Protein AF-X1EWZ5-F1 (afdb_monomer_lite)

Organism: NCBI:txid412755

Structure (mmCIF, N/CA/C/O backbone):
data_AF-X1EWZ5-F1
#
_entry.id   AF-X1EWZ5-F1
#
loop_
_atom_site.group_PDB
_atom_site.id
_atom_site.type_symbol
_atom_site.label_atom_id
_atom_site.label_alt_id
_atom_site.label_comp_id
_atom_site.label_asym_id
_atom_site.label_entity_id
_atom_site.label_seq_id
_atom_site.pdbx_PDB_ins_code
_atom_site.Cartn_x
_atom_site.Cartn_y
_atom_site.Cartn_z
_atom_site.occupancy
_atom_site.B_iso_or_equiv
_atom_site.auth_seq_id
_atom_site.auth_comp_id
_atom_site.auth_asym_id
_atom_site.auth_atom_id
_atom_site.pdbx_PDB_model_num
ATOM 1 N N . ASP A 1 1 ? -3.169 -7.085 17.864 1.00 64.88 1 ASP A N 1
ATOM 2 C CA . ASP A 1 1 ? -2.733 -6.273 16.722 1.00 64.88 1 ASP A CA 1
ATOM 3 C C . ASP A 1 1 ? -2.041 -7.226 15.771 1.00 64.88 1 ASP A C 1
ATOM 5 O O . ASP A 1 1 ? -0.935 -7.663 16.058 1.00 64.88 1 ASP A O 1
ATOM 9 N N . SER A 1 2 ? -2.778 -7.705 14.773 1.00 86.94 2 SER A N 1
ATOM 10 C CA . SER A 1 2 ? -2.343 -8.809 13.915 1.00 86.94 2 SER A CA 1
ATOM 11 C C . SER A 1 2 ? -2.527 -8.398 12.467 1.00 86.94 2 SER A C 1
ATOM 13 O O . SER A 1 2 ? -3.565 -7.837 12.108 1.00 86.94 2 SER A O 1
ATOM 15 N N . ILE A 1 3 ? -1.519 -8.668 11.646 1.00 93.25 3 ILE A N 1
ATOM 16 C CA . ILE A 1 3 ? -1.585 -8.495 10.200 1.00 93.25 3 ILE A CA 1
ATOM 17 C C . ILE A 1 3 ? -1.743 -9.888 9.607 1.00 93.25 3 ILE A C 1
ATOM 19 O O . ILE A 1 3 ? -0.926 -10.772 9.857 1.00 93.25 3 ILE A O 1
ATOM 23 N N . PHE A 1 4 ? -2.816 -10.082 8.856 1.00 95.06 4 PHE A N 1
ATOM 24 C CA . PHE A 1 4 ? -3.013 -11.266 8.041 1.00 95.06 4 PHE A CA 1
ATOM 25 C C . PHE A 1 4 ? -2.425 -10.984 6.669 1.00 95.06 4 PHE A C 1
ATOM 27 O O . PHE A 1 4 ? -2.697 -9.933 6.085 1.00 95.06 4 PHE A O 1
ATOM 34 N N . THR A 1 5 ? -1.635 -11.918 6.162 1.00 96.69 5 THR A N 1
ATOM 35 C CA . THR A 1 5 ? -1.027 -11.825 4.839 1.00 96.69 5 THR A CA 1
ATOM 36 C C . THR A 1 5 ? -1.368 -13.058 4.020 1.00 96.69 5 THR A C 1
ATOM 38 O O . THR A 1 5 ? -1.590 -14.144 4.557 1.00 96.69 5 THR A O 1
ATOM 41 N N . ALA A 1 6 ? -1.432 -12.878 2.708 1.00 96.56 6 ALA A N 1
ATOM 42 C CA . ALA A 1 6 ? -1.554 -13.964 1.753 1.00 96.56 6 ALA A CA 1
ATOM 43 C C . ALA A 1 6 ? -0.733 -13.611 0.514 1.00 96.56 6 ALA A C 1
ATOM 45 O O . ALA A 1 6 ? -0.904 -12.533 -0.059 1.00 96.56 6 ALA A O 1
ATOM 46 N N . GLN A 1 7 ? 0.163 -14.513 0.128 1.00 96.88 7 GLN A N 1
ATOM 47 C CA . GLN A 1 7 ? 0.961 -14.376 -1.083 1.00 96.88 7 GLN A CA 1
ATOM 48 C C . GLN A 1 7 ? 0.140 -14.836 -2.288 1.00 96.88 7 GLN A C 1
ATOM 50 O O . GLN A 1 7 ? -0.576 -15.837 -2.220 1.00 96.88 7 GLN A O 1
ATOM 55 N N . TYR A 1 8 ? 0.254 -14.101 -3.386 1.00 94.75 8 TYR A N 1
ATOM 56 C CA . TYR A 1 8 ? -0.372 -14.403 -4.663 1.00 94.75 8 TYR A CA 1
ATOM 57 C C . TYR A 1 8 ? 0.688 -14.424 -5.757 1.00 94.75 8 TYR A C 1
ATOM 59 O O . TYR A 1 8 ? 1.706 -13.741 -5.664 1.00 94.75 8 TYR A O 1
ATOM 67 N N . VAL A 1 9 ? 0.397 -15.179 -6.813 1.00 94.56 9 VAL A N 1
ATOM 68 C CA . VAL A 1 9 ? 1.075 -15.066 -8.103 1.00 94.56 9 VAL A CA 1
ATOM 69 C C . VAL A 1 9 ? 0.032 -14.585 -9.105 1.00 94.56 9 VAL A C 1
ATOM 71 O O . VAL A 1 9 ? -0.979 -15.259 -9.313 1.00 94.56 9 VAL A O 1
ATOM 74 N N . MET A 1 10 ? 0.238 -13.407 -9.693 1.00 91.50 10 MET A N 1
ATOM 75 C CA . MET A 1 10 ? -0.643 -12.835 -10.717 1.00 91.50 10 MET A CA 1
ATOM 76 C C . MET A 1 10 ? 0.188 -12.380 -11.905 1.00 91.50 10 MET A C 1
ATOM 78 O O . MET A 1 10 ? 1.140 -11.626 -11.730 1.00 91.50 10 MET A O 1
ATOM 82 N N . ALA A 1 11 ? -0.179 -12.833 -13.109 1.00 88.94 11 ALA A N 1
ATOM 83 C CA . ALA A 1 11 ? 0.575 -12.561 -14.336 1.00 88.94 11 ALA A CA 1
ATOM 84 C C . ALA A 1 11 ? 2.090 -12.825 -14.173 1.00 88.94 11 ALA A C 1
ATOM 86 O O . ALA A 1 11 ? 2.905 -11.987 -14.543 1.00 88.94 11 ALA A O 1
ATOM 87 N N . ASP A 1 12 ? 2.432 -13.963 -13.557 1.00 88.44 12 ASP A N 1
ATOM 88 C CA . ASP A 1 12 ? 3.803 -14.409 -13.257 1.00 88.44 12 ASP A CA 1
ATOM 89 C C . ASP A 1 12 ? 4.609 -13.508 -12.297 1.00 88.44 12 ASP A C 1
ATOM 91 O O . ASP A 1 12 ? 5.808 -13.708 -12.134 1.00 88.44 12 ASP A O 1
ATOM 95 N N . THR A 1 13 ? 3.953 -12.563 -11.611 1.00 87.44 13 THR A N 1
ATOM 96 C CA . THR A 1 13 ? 4.558 -11.719 -10.562 1.00 87.44 13 THR A CA 1
ATOM 97 C C . THR A 1 13 ? 4.089 -12.144 -9.176 1.00 87.44 13 THR A C 1
ATOM 99 O O . THR A 1 13 ? 2.907 -12.452 -8.985 1.00 87.44 13 THR A O 1
ATOM 102 N N . GLU A 1 14 ? 5.001 -12.151 -8.204 1.00 93.56 14 GLU A N 1
ATOM 103 C CA . GLU A 1 14 ? 4.671 -12.362 -6.795 1.00 93.56 14 GLU A CA 1
ATOM 104 C C . GLU A 1 14 ? 4.255 -11.047 -6.137 1.00 93.56 14 GLU A C 1
ATOM 106 O O . GLU A 1 14 ? 4.851 -9.998 -6.359 1.00 93.56 14 GLU A O 1
ATOM 111 N N . LEU A 1 15 ? 3.212 -11.104 -5.316 1.00 96.00 15 LEU A N 1
ATOM 112 C CA . LEU A 1 15 ? 2.716 -9.961 -4.560 1.00 96.00 15 LEU A CA 1
ATOM 113 C C . LEU A 1 15 ? 1.979 -10.442 -3.315 1.00 96.00 15 LEU A C 1
ATOM 115 O O . LEU A 1 15 ? 1.409 -11.534 -3.290 1.00 96.00 15 LEU A O 1
ATOM 119 N N . THR A 1 16 ? 1.973 -9.625 -2.267 1.00 97.75 16 THR A N 1
ATOM 120 C CA . THR A 1 16 ? 1.348 -9.997 -0.994 1.00 97.75 16 THR A CA 1
ATOM 121 C C . THR A 1 16 ? 0.151 -9.111 -0.707 1.00 97.75 16 THR A C 1
ATOM 123 O O . THR A 1 16 ? 0.285 -7.899 -0.573 1.00 97.75 16 THR A O 1
ATOM 126 N N . ALA A 1 17 ? -1.025 -9.712 -0.549 1.00 97.50 17 ALA A N 1
ATOM 127 C CA . ALA A 1 17 ? -2.144 -9.030 0.083 1.00 97.50 17 ALA A CA 1
ATOM 128 C C . ALA A 1 17 ? -1.912 -8.980 1.591 1.00 97.50 17 ALA A C 1
ATOM 130 O O . ALA A 1 17 ? -1.530 -9.987 2.195 1.00 97.50 17 ALA A O 1
ATOM 131 N N . PHE A 1 18 ? -2.228 -7.852 2.212 1.00 97.19 18 PHE A N 1
ATOM 132 C CA . PHE A 1 18 ? -2.278 -7.748 3.662 1.00 97.19 18 PHE A CA 1
ATOM 133 C C . PHE A 1 18 ? -3.576 -7.099 4.126 1.00 97.19 18 PHE A C 1
ATOM 135 O O . PHE A 1 18 ? -4.184 -6.273 3.441 1.00 97.19 18 PHE A O 1
ATOM 142 N N . LEU A 1 19 ? -3.997 -7.478 5.325 1.00 95.12 19 LEU A N 1
ATOM 143 C CA . LEU A 1 19 ? -5.165 -6.930 5.988 1.00 95.12 19 LEU A CA 1
ATOM 144 C C . LEU A 1 19 ? -4.989 -6.965 7.496 1.00 95.12 19 LEU A C 1
ATOM 146 O O . LEU A 1 19 ? -4.391 -7.876 8.067 1.00 95.12 19 LEU A O 1
ATOM 150 N N . SER A 1 20 ? -5.500 -5.939 8.158 1.00 94.69 20 SER A N 1
ATOM 151 C CA . SER A 1 20 ? -5.417 -5.838 9.601 1.00 94.69 20 SER A CA 1
ATOM 152 C C . SER A 1 20 ? -6.536 -4.979 10.156 1.00 94.69 20 SER A C 1
ATOM 154 O O . SER A 1 20 ? -6.811 -3.877 9.675 1.00 94.69 20 SER A O 1
ATOM 156 N N . GLN A 1 21 ? -7.180 -5.503 11.192 1.00 94.31 21 GLN A N 1
ATOM 157 C CA . GLN A 1 21 ? -8.258 -4.822 11.881 1.00 94.31 21 GLN A CA 1
ATOM 158 C C . GLN A 1 21 ? -7.696 -3.833 12.902 1.00 94.31 21 GLN A C 1
ATOM 160 O O . GLN A 1 21 ? -6.849 -4.173 13.730 1.00 94.31 21 GLN A O 1
ATOM 165 N N . ARG A 1 22 ? -8.209 -2.608 12.852 1.00 94.44 22 ARG A N 1
ATOM 166 C CA . ARG A 1 22 ? -7.881 -1.503 13.753 1.00 94.44 22 ARG A CA 1
ATOM 167 C C . ARG A 1 22 ? -8.973 -1.314 14.787 1.00 94.44 22 ARG A C 1
ATOM 169 O O . ARG A 1 22 ? -10.083 -1.825 14.645 1.00 94.44 22 ARG A O 1
ATOM 176 N N . LYS A 1 23 ? -8.652 -0.600 15.862 1.00 92.38 23 LYS A N 1
ATOM 177 C CA . LYS A 1 23 ? -9.591 -0.331 16.957 1.00 92.38 23 LYS A CA 1
ATOM 178 C C . LYS A 1 23 ? -10.702 0.608 16.502 1.00 92.38 23 LYS A C 1
ATOM 180 O O . LYS A 1 23 ? -11.798 0.566 17.050 1.00 92.38 23 LYS A O 1
ATOM 185 N N . SER A 1 24 ? -10.421 1.465 15.519 1.00 94.00 24 SER A N 1
ATOM 186 C CA . SER A 1 24 ? -11.376 2.431 14.981 1.00 94.00 24 SER A CA 1
ATOM 187 C C . SER A 1 24 ? -11.124 2.732 13.504 1.00 94.00 24 SER A C 1
ATOM 189 O O . SER A 1 24 ? -10.059 2.436 12.962 1.00 94.00 24 SER A O 1
ATOM 191 N N . GLN A 1 25 ? -12.114 3.351 12.857 1.00 94.00 25 GLN A N 1
ATOM 192 C CA . GLN A 1 25 ? -11.984 3.818 11.474 1.00 94.00 25 GLN A CA 1
ATOM 193 C C . GLN A 1 25 ? -10.935 4.931 11.350 1.00 94.00 25 GLN A C 1
ATOM 195 O O . GLN A 1 25 ? -10.173 4.956 10.388 1.00 94.00 25 GLN A O 1
ATOM 200 N N . THR A 1 26 ? -10.856 5.810 12.355 1.00 95.44 26 THR A N 1
ATOM 201 C CA . THR A 1 26 ? -9.852 6.876 12.429 1.00 95.44 26 THR A CA 1
ATOM 202 C C . THR A 1 26 ? -8.442 6.300 12.450 1.00 95.44 26 THR A C 1
ATOM 204 O O . THR A 1 26 ? -7.625 6.680 11.623 1.00 95.44 26 THR A O 1
ATOM 207 N N . GLU A 1 27 ? -8.185 5.312 13.311 1.00 95.06 27 GLU A N 1
ATOM 208 C CA . GLU A 1 27 ? -6.871 4.657 13.395 1.00 95.06 27 GLU A CA 1
ATOM 209 C C . GLU A 1 27 ? -6.501 3.956 12.074 1.00 95.06 27 GLU A C 1
ATOM 211 O O . GLU A 1 27 ? -5.347 3.991 11.653 1.00 95.06 27 GLU A O 1
ATOM 216 N N . ALA A 1 28 ? -7.471 3.359 11.369 1.00 95.31 28 ALA A N 1
ATOM 217 C CA . ALA A 1 28 ? -7.226 2.778 10.048 1.00 95.31 28 ALA A CA 1
ATOM 218 C C . ALA A 1 28 ? -6.817 3.834 9.009 1.00 95.31 28 ALA A C 1
ATOM 220 O O . ALA A 1 28 ? -5.849 3.619 8.280 1.00 95.31 28 ALA A O 1
ATOM 221 N N . ALA A 1 29 ? -7.501 4.978 8.962 1.00 95.94 29 ALA A N 1
ATOM 222 C CA . ALA A 1 29 ? -7.169 6.073 8.049 1.00 95.94 29 ALA A CA 1
ATOM 223 C C . ALA A 1 29 ? -5.833 6.762 8.400 1.00 95.94 29 ALA A C 1
ATOM 225 O O . ALA A 1 29 ? -5.049 7.108 7.510 1.00 95.94 29 ALA A O 1
ATOM 226 N N . GLU A 1 30 ? -5.540 6.921 9.692 1.00 96.75 30 GLU A N 1
ATOM 227 C CA . GLU A 1 30 ? -4.255 7.434 10.176 1.00 96.75 30 GLU A CA 1
ATOM 228 C C . GLU A 1 30 ? -3.108 6.510 9.771 1.00 96.75 30 GLU A C 1
ATOM 230 O O . GLU A 1 30 ? -2.082 6.992 9.298 1.00 96.75 30 GLU A O 1
ATOM 235 N N . LEU A 1 31 ? -3.292 5.189 9.862 1.00 96.69 31 LEU A N 1
ATOM 236 C CA . LEU A 1 31 ? -2.278 4.225 9.436 1.00 96.69 31 LEU A CA 1
ATOM 237 C C . LEU A 1 31 ? -2.055 4.207 7.922 1.00 96.69 31 LEU A C 1
ATOM 239 O O . LEU A 1 31 ? -0.907 4.082 7.505 1.00 96.69 31 LEU A O 1
ATOM 243 N N . VAL A 1 32 ? -3.096 4.387 7.096 1.00 97.44 32 VAL A N 1
ATOM 244 C CA . VAL A 1 32 ? -2.918 4.603 5.642 1.00 97.44 32 VAL A CA 1
ATOM 245 C C . VAL A 1 32 ? -1.984 5.789 5.407 1.00 97.44 32 VAL A C 1
ATOM 247 O O . VAL A 1 32 ? -1.027 5.692 4.638 1.00 97.44 32 VAL A O 1
ATOM 250 N N . THR A 1 33 ? -2.241 6.898 6.102 1.00 97.62 33 THR A N 1
ATOM 251 C CA . THR A 1 33 ? -1.462 8.133 5.964 1.00 97.62 33 THR A CA 1
ATOM 252 C C . THR A 1 33 ? -0.031 7.940 6.456 1.00 97.62 33 THR A C 1
ATOM 254 O O . THR A 1 33 ? 0.906 8.217 5.713 1.00 97.62 33 THR A O 1
ATOM 257 N N . ALA A 1 34 ? 0.151 7.405 7.665 1.00 97.88 34 ALA A N 1
ATOM 258 C CA . ALA A 1 34 ? 1.461 7.182 8.266 1.00 97.88 34 ALA A CA 1
ATOM 259 C C . ALA A 1 34 ? 2.317 6.217 7.437 1.00 97.88 34 ALA A C 1
ATOM 261 O O . ALA A 1 34 ? 3.497 6.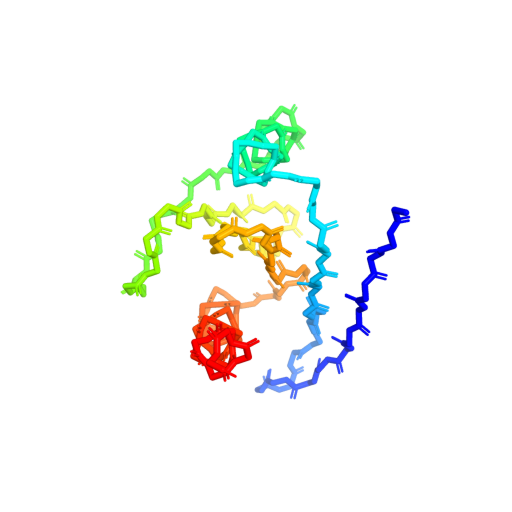484 7.212 1.00 97.88 34 ALA A O 1
ATOM 262 N N . TYR A 1 35 ? 1.721 5.129 6.937 1.00 97.50 35 TYR A N 1
ATOM 263 C CA . TYR A 1 35 ? 2.430 4.175 6.092 1.00 97.50 35 TYR A CA 1
ATOM 264 C C . TYR A 1 35 ? 2.820 4.792 4.746 1.00 97.50 35 TYR A C 1
ATOM 266 O O . TYR A 1 35 ? 3.973 4.689 4.339 1.00 97.50 35 TYR A O 1
ATOM 274 N N . THR A 1 36 ? 1.911 5.531 4.104 1.00 97.88 36 THR A N 1
ATOM 275 C CA . THR A 1 36 ? 2.224 6.259 2.863 1.00 97.88 36 THR A CA 1
ATOM 276 C C . THR A 1 36 ? 3.361 7.259 3.088 1.00 97.88 36 THR A C 1
ATOM 278 O O . THR A 1 36 ? 4.329 7.266 2.334 1.00 97.88 36 THR A O 1
ATOM 281 N N . SER A 1 37 ? 3.305 8.067 4.153 1.00 98.25 37 SER A N 1
ATOM 282 C CA . SER A 1 37 ? 4.374 9.015 4.493 1.00 98.25 37 SER A CA 1
ATOM 283 C C . SER A 1 37 ? 5.709 8.323 4.752 1.00 98.25 37 SER A C 1
ATOM 285 O O . SER A 1 37 ? 6.743 8.837 4.332 1.00 98.25 37 SER A O 1
ATOM 287 N N . PHE A 1 38 ? 5.699 7.159 5.406 1.00 98.06 38 PHE A N 1
ATOM 288 C CA . PHE A 1 38 ? 6.899 6.353 5.598 1.00 98.06 38 PHE A CA 1
ATOM 289 C C . PHE A 1 38 ? 7.505 5.919 4.258 1.00 98.06 38 PHE A C 1
ATOM 291 O O . PHE A 1 38 ? 8.706 6.092 4.065 1.00 98.06 38 PHE A O 1
ATOM 298 N N . LEU A 1 39 ? 6.700 5.424 3.313 1.00 98.12 39 LEU A N 1
ATOM 299 C CA . LEU A 1 39 ? 7.193 5.029 1.989 1.00 98.12 39 LEU A CA 1
ATOM 300 C C . LEU A 1 39 ? 7.798 6.222 1.236 1.00 98.12 39 LEU A C 1
ATOM 302 O O . LEU A 1 39 ? 8.918 6.132 0.740 1.00 98.12 39 LEU A O 1
ATOM 306 N N . LEU A 1 40 ? 7.111 7.369 1.226 1.00 98.19 40 LEU A N 1
ATOM 307 C CA . LEU A 1 40 ? 7.611 8.587 0.577 1.00 98.19 40 LEU A CA 1
ATOM 308 C C . LEU A 1 40 ? 8.919 9.090 1.204 1.00 98.19 40 LEU A C 1
ATOM 310 O O . LEU A 1 40 ? 9.848 9.469 0.494 1.00 98.19 40 LEU A O 1
ATOM 314 N N . ALA A 1 41 ? 9.029 9.049 2.535 1.00 98.25 41 ALA A N 1
ATOM 315 C CA . ALA A 1 41 ? 10.245 9.443 3.244 1.00 98.25 41 ALA A CA 1
ATOM 316 C C . ALA A 1 41 ? 11.448 8.532 2.936 1.00 98.25 41 ALA A C 1
ATOM 318 O O . ALA A 1 41 ? 12.590 8.964 3.079 1.00 98.25 41 ALA A O 1
ATOM 319 N N . ASN A 1 42 ? 11.200 7.296 2.495 1.00 97.38 42 ASN A N 1
ATOM 320 C CA . ASN A 1 42 ? 12.225 6.314 2.139 1.00 97.38 42 ASN A CA 1
ATOM 321 C C . ASN A 1 42 ? 12.436 6.192 0.619 1.00 97.38 42 ASN A C 1
ATOM 323 O O . ASN A 1 42 ? 12.961 5.188 0.145 1.00 97.38 42 ASN A O 1
ATOM 327 N N . GLY A 1 43 ? 12.062 7.222 -0.148 1.00 97.12 43 GLY A N 1
ATOM 328 C CA . GLY A 1 43 ? 12.327 7.297 -1.587 1.00 97.12 43 GLY A CA 1
ATOM 329 C C . GLY A 1 43 ? 11.192 6.792 -2.476 1.00 97.12 43 GLY A C 1
AT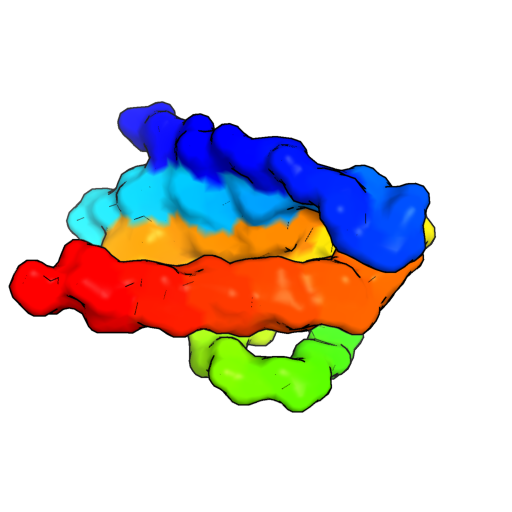OM 330 O O . GLY A 1 43 ? 11.381 6.692 -3.685 1.00 97.12 43 GLY A O 1
ATOM 331 N N . GLY A 1 44 ? 10.023 6.496 -1.905 1.00 98.00 44 GLY A N 1
ATOM 332 C CA . GLY A 1 44 ? 8.826 6.202 -2.679 1.00 98.00 44 GLY A CA 1
ATOM 333 C C . GLY A 1 44 ? 8.258 7.438 -3.381 1.00 98.00 44 GLY A C 1
ATOM 334 O O . GLY A 1 44 ? 8.403 8.569 -2.911 1.00 98.00 44 GLY A O 1
ATOM 335 N N . ALA A 1 45 ? 7.554 7.217 -4.486 1.00 98.06 45 ALA A N 1
ATOM 336 C CA . ALA A 1 45 ? 6.827 8.239 -5.227 1.00 98.06 45 ALA A CA 1
ATOM 337 C C . ALA A 1 45 ? 5.335 7.891 -5.282 1.00 98.06 45 ALA A C 1
ATOM 339 O O . ALA A 1 45 ? 4.954 6.822 -5.755 1.00 98.06 45 ALA A O 1
ATOM 340 N N . GLU A 1 46 ? 4.468 8.790 -4.804 1.00 97.06 46 GLU A N 1
ATOM 341 C CA . GLU A 1 46 ? 3.020 8.595 -4.932 1.00 97.06 46 GLU A CA 1
ATOM 342 C C . GLU A 1 46 ? 2.626 8.717 -6.406 1.00 97.06 46 GLU A C 1
ATOM 344 O O . GLU A 1 46 ? 2.868 9.739 -7.055 1.00 97.06 46 GLU A O 1
ATOM 349 N N . VAL A 1 47 ? 1.980 7.678 -6.926 1.00 96.44 47 VAL A N 1
ATOM 350 C CA . VAL A 1 47 ? 1.446 7.644 -8.285 1.00 96.44 47 VAL A CA 1
ATOM 351 C C . VAL A 1 47 ? -0.073 7.535 -8.231 1.00 96.44 47 VAL A C 1
ATOM 353 O O . VAL A 1 47 ? -0.668 7.017 -7.287 1.00 96.44 47 VAL A O 1
ATOM 356 N N . ARG A 1 48 ? -0.750 8.056 -9.255 1.00 93.06 48 ARG A N 1
ATOM 357 C CA . ARG A 1 48 ? -2.216 8.007 -9.298 1.00 93.06 48 ARG A CA 1
ATOM 358 C C . ARG A 1 48 ? -2.673 6.577 -9.509 1.00 93.06 48 ARG A C 1
ATOM 360 O O . ARG A 1 48 ? -2.280 5.997 -10.511 1.00 93.06 48 ARG A O 1
ATOM 367 N N . THR A 1 49 ? -3.554 6.062 -8.658 1.00 91.44 49 THR A N 1
ATOM 368 C CA . THR A 1 49 ? -4.289 4.820 -8.938 1.00 91.44 49 THR A CA 1
ATOM 369 C C . THR A 1 49 ? -5.306 5.028 -10.067 1.00 91.44 49 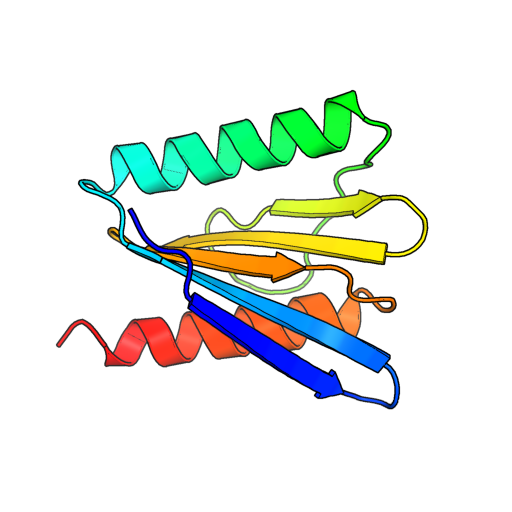THR A C 1
ATOM 371 O O . THR A 1 49 ? -5.888 6.107 -10.192 1.00 91.44 49 THR A O 1
ATOM 374 N N . SER A 1 50 ? -5.495 4.015 -10.914 1.00 91.12 50 SER A N 1
ATOM 375 C CA . SER A 1 50 ? -6.543 3.986 -11.944 1.00 91.12 50 SER A CA 1
ATOM 376 C C . SER A 1 50 ? -7.869 3.410 -11.427 1.00 91.12 50 SER A C 1
ATOM 378 O O . SER A 1 50 ? -8.910 3.580 -12.062 1.00 91.12 50 SER A O 1
ATOM 380 N N . MET A 1 51 ? -7.843 2.764 -10.256 1.00 91.31 51 MET A N 1
ATOM 381 C CA . MET A 1 51 ? -8.986 2.065 -9.674 1.00 91.31 51 MET A CA 1
ATOM 382 C C . MET A 1 51 ? -9.781 2.962 -8.729 1.00 91.31 51 MET A C 1
ATOM 384 O O . MET A 1 51 ? -9.217 3.702 -7.922 1.00 91.31 51 MET A O 1
ATOM 388 N N . ASP A 1 52 ? -11.107 2.819 -8.757 1.00 91.00 52 ASP A N 1
ATOM 389 C CA . ASP A 1 52 ? -12.010 3.485 -7.817 1.00 91.00 52 ASP A CA 1
ATOM 390 C C . ASP A 1 52 ? -11.983 2.799 -6.438 1.00 91.00 52 ASP A C 1
ATOM 392 O O . ASP A 1 52 ? -12.822 1.954 -6.091 1.00 91.00 52 ASP A O 1
ATOM 396 N N . ILE A 1 53 ? -10.963 3.135 -5.648 1.00 92.56 53 ILE A N 1
ATOM 397 C CA . ILE A 1 53 ? -10.809 2.720 -4.253 1.00 92.56 53 ILE A CA 1
ATOM 398 C C . ILE A 1 53 ? -10.711 3.995 -3.398 1.00 92.56 53 ILE A C 1
ATOM 400 O O . ILE A 1 53 ? -9.660 4.639 -3.375 1.00 92.56 53 ILE A O 1
ATOM 404 N N . PRO A 1 54 ? -11.794 4.388 -2.699 1.00 90.25 54 PRO A N 1
ATOM 405 C CA . PRO A 1 54 ? -11.807 5.607 -1.897 1.00 90.25 54 PRO A CA 1
ATOM 406 C C . PRO A 1 54 ? -10.670 5.648 -0.873 1.00 90.25 54 PRO A C 1
ATOM 408 O O . PRO A 1 54 ? -10.498 4.716 -0.089 1.00 90.25 54 PRO A O 1
ATOM 411 N N . GLY A 1 55 ? -9.898 6.738 -0.882 1.00 89.94 55 GLY A N 1
ATOM 412 C CA . GLY A 1 55 ? -8.789 6.943 0.053 1.00 89.94 55 GLY A CA 1
ATOM 413 C C . GLY A 1 55 ? -7.570 6.044 -0.179 1.00 89.94 55 GLY A C 1
ATOM 414 O O . GLY A 1 55 ? -6.682 6.030 0.670 1.00 89.94 55 GLY A O 1
ATOM 415 N N . ALA A 1 56 ? -7.509 5.305 -1.291 1.00 96.50 56 ALA A N 1
ATOM 416 C CA . ALA A 1 56 ? -6.336 4.509 -1.622 1.00 96.50 56 ALA A CA 1
ATOM 417 C C . ALA A 1 56 ? -5.131 5.382 -1.970 1.00 96.50 56 ALA A C 1
ATOM 419 O O . ALA A 1 56 ? -5.243 6.407 -2.648 1.00 96.50 56 ALA A O 1
ATOM 420 N N . LYS A 1 57 ? -3.970 4.917 -1.525 1.00 97.94 57 LYS A N 1
ATOM 421 C CA . LYS A 1 57 ? -2.654 5.462 -1.821 1.00 97.94 57 LYS A CA 1
ATOM 422 C C . LYS A 1 57 ? -1.852 4.399 -2.544 1.00 97.94 57 LYS A C 1
ATOM 424 O O . LYS A 1 57 ? -1.811 3.258 -2.095 1.00 97.94 57 LYS A O 1
ATOM 429 N N . LEU A 1 58 ? -1.268 4.777 -3.673 1.00 98.31 58 LEU A N 1
ATOM 430 C CA . LEU A 1 58 ? -0.408 3.924 -4.479 1.00 98.31 58 LEU A CA 1
ATOM 431 C C . LEU A 1 58 ? 0.963 4.592 -4.549 1.00 98.31 58 LEU A C 1
ATOM 433 O O . LEU A 1 58 ? 1.068 5.755 -4.938 1.00 98.31 58 LEU A O 1
ATOM 437 N N . VAL A 1 59 ? 1.994 3.867 -4.142 1.00 98.50 59 VAL A N 1
ATOM 438 C CA . VAL A 1 59 ? 3.366 4.359 -4.064 1.00 98.50 59 VAL A CA 1
ATOM 439 C C . VAL A 1 59 ? 4.268 3.405 -4.827 1.00 98.50 59 VAL A C 1
ATOM 441 O O . VAL A 1 59 ? 4.235 2.201 -4.596 1.00 98.50 59 VAL A O 1
ATOM 444 N N . GLU A 1 60 ? 5.064 3.947 -5.737 1.00 98.19 60 GLU A N 1
ATOM 445 C CA . GLU A 1 60 ? 6.154 3.231 -6.393 1.00 98.19 60 GLU A CA 1
ATOM 446 C C . GLU A 1 60 ? 7.421 3.375 -5.547 1.00 98.19 60 GLU A C 1
ATOM 448 O O . GLU A 1 60 ? 7.793 4.492 -5.183 1.00 98.19 60 GLU A O 1
ATOM 453 N N . ILE A 1 61 ? 8.066 2.266 -5.194 1.00 97.69 61 ILE A N 1
ATOM 454 C CA . ILE A 1 61 ? 9.287 2.245 -4.386 1.00 97.69 61 ILE A CA 1
ATOM 455 C C . ILE A 1 61 ? 10.120 1.003 -4.721 1.00 97.69 61 ILE A C 1
ATOM 457 O O . ILE A 1 61 ? 9.597 -0.107 -4.778 1.00 97.69 61 ILE A O 1
ATOM 461 N N . MET A 1 62 ? 11.427 1.189 -4.942 1.00 93.75 62 MET A N 1
ATOM 462 C CA . MET A 1 62 ? 12.368 0.105 -5.287 1.00 93.75 62 MET A CA 1
ATOM 463 C C . MET A 1 62 ? 11.855 -0.809 -6.418 1.00 93.75 62 MET A C 1
ATOM 465 O O . MET A 1 62 ? 11.855 -2.026 -6.272 1.00 93.75 62 MET A O 1
ATOM 469 N N . ASP A 1 63 ? 11.372 -0.211 -7.512 1.00 94.12 63 ASP A N 1
ATOM 470 C CA . ASP A 1 63 ? 10.819 -0.904 -8.691 1.00 94.12 63 ASP A CA 1
ATOM 471 C C . ASP A 1 63 ? 9.568 -1.769 -8.419 1.00 94.12 63 ASP A C 1
ATOM 473 O O . ASP A 1 63 ? 9.148 -2.564 -9.259 1.00 94.12 63 ASP A O 1
ATOM 477 N N . THR A 1 64 ? 8.933 -1.588 -7.259 1.00 96.94 64 THR A N 1
ATOM 478 C CA . THR A 1 64 ? 7.679 -2.249 -6.881 1.00 96.94 64 THR A CA 1
ATOM 479 C C . THR A 1 64 ? 6.600 -1.234 -6.520 1.00 96.94 64 THR A C 1
ATOM 481 O O . THR A 1 64 ? 6.860 -0.044 -6.331 1.00 96.94 64 THR A O 1
ATOM 484 N N . PHE A 1 65 ? 5.363 -1.707 -6.426 1.00 97.88 65 PHE A N 1
ATOM 485 C CA . PHE A 1 65 ? 4.185 -0.91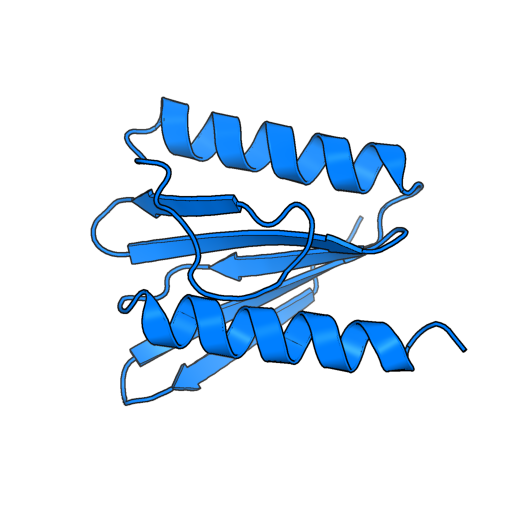5 -6.124 1.00 97.88 65 PHE A CA 1
ATOM 486 C C . PHE A 1 65 ? 3.551 -1.371 -4.810 1.00 97.88 65 PHE A C 1
ATOM 488 O O . PHE A 1 65 ? 3.146 -2.525 -4.650 1.00 97.88 65 PHE A O 1
ATOM 495 N N . GLU A 1 66 ? 3.401 -0.413 -3.901 1.00 98.19 66 GLU A N 1
ATOM 496 C CA . GLU A 1 66 ? 2.669 -0.527 -2.645 1.00 98.19 66 GLU A CA 1
ATOM 497 C C . GLU A 1 66 ? 1.316 0.161 -2.796 1.00 98.19 66 GLU A C 1
ATOM 499 O O . GLU A 1 66 ? 1.251 1.353 -3.105 1.00 98.19 66 GLU A O 1
ATOM 504 N N . LEU A 1 67 ? 0.221 -0.555 -2.546 1.00 98.31 67 LEU A N 1
ATOM 505 C CA . LEU A 1 67 ? -1.116 0.036 -2.536 1.00 98.31 67 LEU A CA 1
ATOM 506 C C . LEU A 1 67 ? -1.748 -0.167 -1.170 1.00 98.31 67 LEU A C 1
ATOM 508 O O . LEU A 1 67 ? -1.946 -1.297 -0.746 1.00 98.31 67 LEU A O 1
ATOM 512 N N . VAL A 1 68 ? -2.126 0.913 -0.494 1.00 98.06 68 VAL A N 1
ATOM 513 C CA . VAL A 1 68 ? -2.751 0.861 0.829 1.00 98.06 68 VAL A CA 1
ATOM 514 C C . VAL A 1 68 ? -4.042 1.673 0.862 1.00 98.06 68 VAL A C 1
ATOM 516 O O . VAL A 1 68 ? -4.136 2.760 0.297 1.00 98.06 68 VAL A O 1
ATOM 519 N N . PHE A 1 69 ? -5.063 1.144 1.527 1.00 97.50 69 PHE A N 1
ATOM 520 C CA . PHE A 1 69 ? -6.336 1.822 1.743 1.00 97.50 69 PHE A CA 1
ATOM 521 C C . PHE A 1 69 ? -6.964 1.389 3.071 1.00 97.50 69 PHE A C 1
ATOM 523 O O . PHE A 1 69 ? -6.532 0.433 3.719 1.00 97.50 69 PHE A O 1
ATOM 530 N N . SER A 1 70 ? -8.012 2.099 3.482 1.00 96.31 70 SER A N 1
ATOM 531 C CA . SER A 1 70 ? -8.827 1.707 4.631 1.00 96.31 70 SER A CA 1
ATOM 532 C C . SER A 1 70 ? -10.293 1.593 4.243 1.00 96.31 70 SER A C 1
ATOM 534 O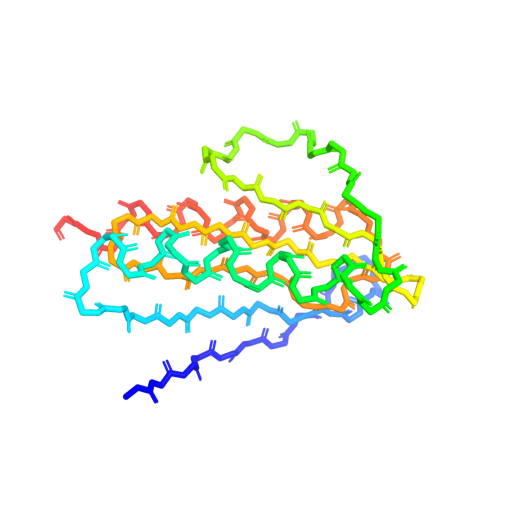 O . SER A 1 70 ? -10.773 2.249 3.318 1.00 96.31 70 SER A O 1
ATOM 536 N N . LYS A 1 71 ? -11.012 0.720 4.948 1.00 93.56 71 LYS A N 1
ATOM 537 C CA . LYS A 1 71 ? -12.456 0.549 4.804 1.00 93.56 71 LYS A CA 1
ATOM 538 C C . LYS A 1 71 ? -13.067 0.189 6.150 1.00 93.56 71 LYS A C 1
ATOM 540 O O . LYS A 1 71 ? -12.857 -0.909 6.664 1.00 93.56 71 LYS A O 1
ATOM 545 N N . GLY A 1 72 ? -13.835 1.112 6.725 1.00 92.31 72 GLY A N 1
ATOM 546 C CA . GLY A 1 72 ? -14.296 0.969 8.104 1.00 92.31 72 GLY A CA 1
ATOM 547 C C . GLY A 1 72 ? -13.096 0.816 9.040 1.00 92.31 72 GLY A C 1
ATOM 548 O O . GLY A 1 72 ? -12.168 1.612 8.986 1.00 92.31 72 GLY A O 1
ATOM 549 N N . VAL A 1 73 ? -13.099 -0.216 9.882 1.00 94.31 73 VAL A N 1
ATOM 550 C CA . VAL A 1 73 ? -11.990 -0.511 10.810 1.00 94.31 73 VAL A CA 1
ATOM 551 C C . VAL A 1 73 ? -10.843 -1.301 10.171 1.00 94.31 73 VAL A C 1
ATOM 553 O O . VAL A 1 73 ? -9.876 -1.628 10.850 1.00 94.31 73 VAL A O 1
ATOM 556 N N . MET A 1 74 ? -10.942 -1.660 8.891 1.00 94.94 74 MET A N 1
ATOM 557 C CA . MET A 1 74 ? -9.933 -2.477 8.219 1.00 94.94 74 MET A CA 1
ATOM 558 C C . MET A 1 74 ? -8.901 -1.597 7.518 1.00 94.94 74 MET A C 1
ATOM 560 O O . MET A 1 74 ? -9.260 -0.729 6.723 1.00 94.94 74 MET A O 1
ATOM 564 N N . LEU A 1 75 ? -7.623 -1.871 7.775 1.00 96.25 75 LEU A N 1
ATOM 565 C CA . LEU A 1 75 ? -6.497 -1.473 6.934 1.00 96.25 75 LEU A CA 1
ATOM 566 C C . LEU A 1 75 ? -6.207 -2.626 5.971 1.00 96.25 75 LEU A C 1
ATOM 568 O O . LEU A 1 75 ? -6.081 -3.765 6.421 1.00 96.25 75 LEU A O 1
ATOM 572 N N . ALA A 1 76 ? -6.086 -2.349 4.678 1.00 97.25 76 ALA A N 1
ATOM 573 C CA . ALA A 1 76 ? -5.793 -3.370 3.682 1.00 97.25 76 ALA A CA 1
ATOM 574 C C . ALA A 1 76 ? -4.910 -2.823 2.564 1.00 97.25 76 ALA A C 1
ATOM 576 O O . ALA A 1 76 ? -4.862 -1.616 2.323 1.00 97.25 76 ALA A O 1
ATOM 577 N N . GLY A 1 77 ? -4.226 -3.723 1.872 1.00 97.38 77 GLY A N 1
ATOM 578 C CA . GLY A 1 77 ? -3.355 -3.321 0.790 1.00 97.38 77 GLY A CA 1
ATOM 579 C C . GLY A 1 77 ? -2.616 -4.461 0.121 1.00 97.38 77 GLY A C 1
ATOM 580 O O . GLY A 1 77 ? -2.839 -5.640 0.407 1.00 97.38 77 GLY A O 1
ATOM 581 N N . VAL A 1 78 ? -1.742 -4.063 -0.789 1.00 97.94 78 VAL A N 1
ATOM 582 C CA . VAL A 1 78 ? -0.840 -4.911 -1.550 1.00 97.94 78 VAL A CA 1
ATOM 583 C C . VAL A 1 78 ? 0.579 -4.429 -1.316 1.00 97.94 78 VAL A C 1
ATOM 585 O O . VAL A 1 78 ? 0.835 -3.228 -1.383 1.00 97.94 78 VAL A O 1
ATOM 588 N N . HIS A 1 79 ? 1.458 -5.388 -1.064 1.00 97.44 79 HIS A N 1
ATOM 589 C CA . HIS A 1 79 ? 2.879 -5.203 -0.850 1.00 97.44 79 HIS A CA 1
ATOM 590 C C . HIS A 1 79 ? 3.689 -5.873 -1.963 1.00 97.44 79 HIS A C 1
ATOM 592 O O . HIS A 1 79 ? 3.401 -7.021 -2.325 1.00 97.44 79 HIS A O 1
ATOM 598 N N . GLY A 1 80 ? 4.705 -5.163 -2.459 1.00 95.44 80 GLY A N 1
ATOM 599 C CA . GLY A 1 80 ? 5.768 -5.696 -3.307 1.00 95.44 80 GLY A CA 1
ATOM 600 C C . GLY A 1 80 ? 5.343 -6.113 -4.712 1.00 95.44 80 GLY A C 1
ATOM 601 O O . GLY A 1 80 ? 5.928 -7.038 -5.260 1.00 95.44 80 GLY A O 1
ATOM 602 N N . ALA A 1 81 ? 4.323 -5.489 -5.304 1.00 96.38 81 ALA A N 1
ATOM 603 C CA . ALA A 1 81 ? 3.912 -5.849 -6.659 1.00 96.38 81 ALA A CA 1
ATOM 604 C C . ALA A 1 81 ? 4.879 -5.261 -7.699 1.00 96.38 81 ALA A C 1
ATOM 606 O O . ALA A 1 81 ? 5.005 -4.048 -7.799 1.00 96.38 81 ALA A O 1
ATOM 607 N N . GLU A 1 82 ? 5.501 -6.089 -8.534 1.00 95.38 82 GLU A N 1
ATOM 608 C CA . GLU A 1 82 ? 6.393 -5.626 -9.619 1.00 95.38 82 GLU A CA 1
ATOM 609 C C . GLU A 1 82 ? 5.647 -4.875 -10.737 1.00 95.38 82 GLU A C 1
ATOM 611 O O . GLU A 1 82 ? 6.236 -4.179 -11.562 1.00 95.38 82 GLU A O 1
ATOM 616 N N . ASN A 1 83 ? 4.320 -5.011 -10.785 1.00 92.88 83 ASN A N 1
ATOM 617 C CA . ASN A 1 83 ? 3.476 -4.363 -11.773 1.00 92.88 83 ASN A CA 1
ATOM 618 C C . ASN A 1 83 ? 2.354 -3.581 -11.091 1.00 92.88 83 ASN A C 1
ATOM 620 O O . ASN A 1 83 ? 1.537 -4.123 -10.345 1.00 92.88 83 ASN A O 1
ATOM 624 N N . ARG A 1 84 ? 2.246 -2.297 -11.435 1.00 95.38 84 ARG A N 1
ATOM 625 C CA . ARG A 1 84 ? 1.160 -1.425 -10.983 1.00 95.38 84 ARG A CA 1
ATOM 626 C C . ARG A 1 84 ? -0.226 -2.038 -11.194 1.00 95.38 84 ARG A C 1
ATOM 628 O O . ARG A 1 84 ? -1.093 -1.907 -10.335 1.00 95.38 84 ARG A O 1
ATOM 635 N N . LYS A 1 85 ? -0.446 -2.680 -12.342 1.00 95.38 85 LYS A N 1
ATOM 636 C CA . LYS A 1 85 ? -1.740 -3.261 -12.704 1.00 95.38 85 LYS A CA 1
ATOM 637 C C . LYS A 1 85 ? -2.133 -4.387 -11.747 1.00 95.38 85 LYS A C 1
ATOM 639 O O . LYS A 1 85 ? -3.272 -4.407 -11.295 1.00 95.38 85 LYS A O 1
ATOM 644 N N . THR A 1 86 ? -1.208 -5.283 -11.395 1.00 95.94 86 THR A N 1
ATOM 645 C CA . THR A 1 86 ? -1.505 -6.389 -10.468 1.00 95.94 86 THR A CA 1
ATOM 646 C C . THR A 1 86 ? -1.720 -5.877 -9.043 1.00 95.94 86 THR A C 1
ATOM 648 O O . THR A 1 86 ? -2.606 -6.376 -8.347 1.00 95.94 86 THR A O 1
ATOM 651 N N . ALA A 1 87 ? -1.014 -4.810 -8.640 1.00 96.88 87 ALA A N 1
ATOM 652 C CA . ALA A 1 87 ? -1.267 -4.109 -7.379 1.00 96.88 87 ALA A CA 1
ATOM 653 C C . ALA A 1 87 ? -2.698 -3.548 -7.304 1.00 96.88 87 ALA A C 1
ATOM 655 O O . ALA A 1 87 ? -3.430 -3.776 -6.338 1.00 96.88 87 ALA A O 1
ATOM 656 N N . GLU A 1 88 ? -3.109 -2.835 -8.352 1.00 96.56 88 GLU A N 1
ATOM 657 C CA . GLU A 1 88 ? -4.435 -2.238 -8.493 1.00 96.56 88 GLU A CA 1
ATOM 658 C C . GLU A 1 88 ? -5.552 -3.300 -8.533 1.00 96.56 88 GLU A C 1
ATOM 660 O O . GLU A 1 88 ? -6.564 -3.163 -7.838 1.00 96.56 88 GLU A O 1
ATOM 665 N N . GLU A 1 89 ? -5.362 -4.383 -9.291 1.00 96.06 89 GLU A N 1
ATOM 666 C CA . GLU A 1 89 ? -6.319 -5.489 -9.412 1.00 96.06 89 GLU A CA 1
ATOM 667 C C . GLU A 1 89 ? -6.525 -6.224 -8.082 1.00 96.06 89 GLU A C 1
ATOM 669 O O . GLU A 1 89 ? -7.669 -6.406 -7.646 1.00 96.06 89 GLU A O 1
ATOM 674 N N . LEU A 1 90 ? -5.443 -6.601 -7.392 1.00 96.50 90 LEU A N 1
ATOM 675 C CA . LEU A 1 90 ? -5.537 -7.290 -6.104 1.00 96.50 90 LEU A CA 1
ATOM 676 C C . LEU A 1 90 ? -6.138 -6.385 -5.021 1.00 96.50 90 LEU A C 1
ATOM 678 O O . LEU A 1 90 ? -7.025 -6.821 -4.284 1.00 96.50 90 LEU A O 1
ATOM 682 N N . ALA A 1 91 ? -5.759 -5.106 -4.967 1.00 96.75 91 ALA A N 1
ATOM 683 C CA . ALA A 1 91 ? -6.375 -4.153 -4.046 1.00 96.75 91 ALA A CA 1
ATOM 684 C C . ALA A 1 91 ? -7.880 -3.980 -4.296 1.00 96.75 91 ALA A C 1
ATOM 686 O O . ALA A 1 91 ? -8.676 -3.897 -3.355 1.00 96.75 91 ALA A O 1
ATOM 687 N N . PHE A 1 92 ? -8.302 -3.968 -5.561 1.00 95.56 92 PHE A N 1
ATOM 688 C CA . PHE A 1 92 ? -9.716 -3.885 -5.902 1.00 95.56 92 PHE A CA 1
ATOM 689 C C . PHE A 1 92 ? -10.483 -5.154 -5.517 1.00 95.56 92 PHE A C 1
ATOM 691 O O . PHE A 1 92 ? -11.605 -5.067 -5.008 1.00 95.56 92 PHE A O 1
ATOM 698 N N . MET A 1 93 ? -9.883 -6.337 -5.677 1.00 94.25 93 MET A N 1
ATOM 699 C CA . MET A 1 93 ? -10.447 -7.584 -5.149 1.00 94.25 93 MET A CA 1
ATOM 700 C C . MET A 1 93 ? -10.574 -7.548 -3.620 1.00 94.25 93 MET A C 1
ATOM 702 O O . MET A 1 93 ? -11.618 -7.936 -3.088 1.00 94.25 93 MET A O 1
ATOM 706 N N . LEU A 1 94 ? -9.582 -7.014 -2.899 1.00 94.06 94 LEU A N 1
ATOM 707 C CA . LEU A 1 94 ? -9.668 -6.820 -1.446 1.00 94.06 94 LEU A CA 1
ATOM 708 C C . LEU A 1 94 ? -10.828 -5.886 -1.069 1.00 94.06 94 LEU A C 1
ATOM 710 O O . LEU A 1 94 ? -11.641 -6.232 -0.210 1.00 94.06 94 LEU A O 1
ATOM 714 N N . LYS A 1 95 ? -10.973 -4.735 -1.742 1.00 94.62 95 LYS A N 1
ATOM 715 C CA . LYS A 1 95 ? -12.078 -3.783 -1.511 1.00 94.62 95 LYS A CA 1
ATOM 716 C C . LYS A 1 95 ? -13.451 -4.453 -1.647 1.00 94.62 95 LYS A C 1
ATOM 718 O O . LYS A 1 95 ? -14.345 -4.182 -0.832 1.00 94.62 95 LYS A O 1
ATOM 723 N N . GLN A 1 96 ? -13.626 -5.282 -2.677 1.00 92.38 96 GLN A N 1
ATOM 724 C CA . GLN A 1 96 ? -14.876 -5.996 -2.952 1.00 92.38 96 GLN A CA 1
ATOM 725 C C . GLN A 1 96 ? -15.182 -7.036 -1.870 1.00 92.38 96 GLN A C 1
ATOM 727 O O . GLN A 1 96 ? -16.283 -7.037 -1.324 1.00 92.38 96 GLN A O 1
ATOM 732 N N . ASN A 1 97 ? -14.199 -7.844 -1.472 1.00 90.12 97 ASN A N 1
ATOM 733 C CA . ASN A 1 97 ? -14.394 -8.862 -0.435 1.00 90.12 97 ASN A CA 1
ATOM 734 C C . ASN A 1 97 ? -14.645 -8.250 0.952 1.00 90.12 97 ASN A C 1
ATOM 736 O O . ASN A 1 97 ? -15.508 -8.712 1.698 1.00 90.12 97 ASN A O 1
ATOM 740 N N . LEU A 1 98 ? -13.999 -7.124 1.264 1.00 87.25 98 LEU A N 1
ATOM 741 C CA . LEU A 1 98 ? -14.285 -6.349 2.475 1.00 87.25 98 LEU A CA 1
ATOM 742 C C . LEU A 1 98 ? -15.661 -5.659 2.444 1.00 87.25 98 LEU A C 1
ATOM 744 O O . LEU A 1 98 ? -16.096 -5.121 3.455 1.00 87.25 98 LEU A O 1
ATOM 748 N N . ALA A 1 99 ? -16.352 -5.603 1.297 1.00 69.75 99 ALA A N 1
ATOM 749 C CA . ALA A 1 99 ? -17.747 -5.146 1.234 1.00 69.75 99 ALA A CA 1
ATOM 750 C C . ALA A 1 99 ? -18.728 -6.208 1.739 1.00 69.75 99 ALA A C 1
ATOM 752 O O . ALA A 1 99 ? -19.763 -5.853 2.290 1.00 69.75 99 ALA A O 1
ATOM 753 N N . GLY A 1 100 ? -18.393 -7.488 1.555 1.00 57.56 100 GLY A N 1
ATOM 754 C CA . GLY A 1 100 ? -19.222 -8.611 1.987 1.00 57.56 100 GLY A CA 1
ATOM 755 C C . GLY A 1 100 ? -19.055 -8.972 3.463 1.00 57.56 100 GLY A C 1
ATOM 756 O O . GLY A 1 100 ? -19.988 -9.485 4.063 1.00 57.56 100 GLY A O 1
ATOM 757 N N . ALA A 1 101 ? -17.903 -8.668 4.068 1.00 50.22 101 ALA A N 1
ATOM 758 C CA . ALA A 1 101 ? -17.567 -9.063 5.443 1.00 50.22 101 ALA A CA 1
ATOM 759 C C . ALA A 1 101 ? -18.155 -8.158 6.551 1.00 50.22 101 ALA A C 1
ATOM 761 O O . ALA A 1 101 ? -17.814 -8.326 7.720 1.00 50.22 101 ALA A O 1
ATOM 762 N N . GLY A 1 102 ? -18.982 -7.171 6.188 1.00 46.16 102 GLY A N 1
ATOM 763 C CA . GLY A 1 102 ? -19.570 -6.187 7.107 1.00 46.16 102 GLY A CA 1
ATOM 764 C C . GLY A 1 102 ? -21.100 -6.201 7.176 1.00 46.16 102 GLY A C 1
ATOM 765 O O . GLY A 1 102 ? -21.665 -5.197 7.604 1.00 46.16 102 GLY A O 1
ATOM 766 N N . GLN A 1 103 ? -21.751 -7.278 6.718 1.00 35.41 103 GLN A N 1
ATOM 767 C CA . GLN A 1 103 ? -23.194 -7.505 6.876 1.00 35.41 103 GLN A CA 1
ATOM 768 C C . GLN A 1 103 ? -23.465 -8.584 7.919 1.00 35.41 103 GLN A C 1
ATOM 770 O O . GLN A 1 103 ? -22.741 -9.603 7.897 1.00 35.41 103 GLN A O 1
#

pLDDT: mean 92.84, std 10.41, range [35.41, 98.5]

Foldseek 3Di:
DDKDKDWDQDPNWIKIKIKDFAPWQVVLLVCQVVVLVVQVVVPWDWDDQPDPDPSWTWIQDPQFIWIWDGDTRMTIAMPGTNDSVVRNVVVVVVVVVVVVVPD

Sequence (103 aa):
DSIFTAQYVMADTELTAFLSQRKSQTEAAELVTAYTSFLLANGGA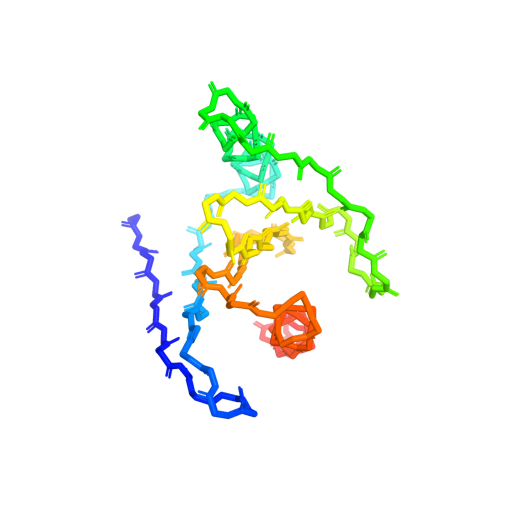EVRTSMDIPGAKLVEIMDTFELVFSKGVMLAGVHGAENRKTAEELAFMLKQNLAGAGQ

Radius of gyration: 12.67 Å; chains: 1; bounding box: 36×24×31 Å

Secondary structure (DSSP, 8-state):
---EEEEEEETTEEEEEEEEE-SSHHHHHHHHHHHHHHHHHTT-EEE--SS--TT-EEEEETTEEEEEEEETTEEEEEEEESSHHHHHHHHHHHHHHHHHTT-